Protein AF-A0A519KS48-F1 (afdb_monomer_lite)

Structure (mmCIF, N/CA/C/O backbone):
data_AF-A0A519KS48-F1
#
_e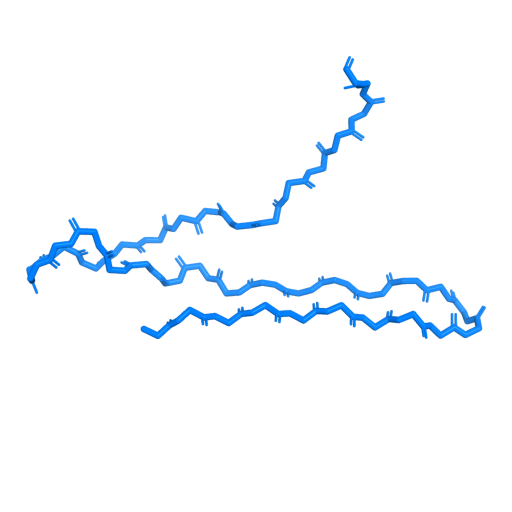ntry.id   AF-A0A519KS48-F1
#
loop_
_atom_site.group_PDB
_atom_site.id
_atom_site.type_symbol
_atom_site.label_atom_id
_atom_site.label_alt_id
_atom_site.label_comp_id
_atom_site.label_asym_id
_atom_site.label_entity_id
_atom_site.label_seq_id
_atom_site.pdbx_PDB_ins_code
_atom_site.Cartn_x
_atom_site.Cartn_y
_atom_site.Cartn_z
_atom_site.occupancy
_atom_site.B_iso_or_equiv
_atom_site.auth_seq_id
_atom_site.auth_comp_id
_atom_site.auth_asym_id
_atom_site.auth_atom_id
_atom_site.pdbx_PDB_model_num
ATOM 1 N N . MET A 1 1 ? -2.186 -3.371 -15.788 1.00 80.81 1 MET A N 1
ATOM 2 C CA . MET A 1 1 ? -3.438 -3.448 -15.011 1.00 80.81 1 MET A CA 1
ATOM 3 C C . MET A 1 1 ? -3.096 -3.116 -13.578 1.00 80.81 1 MET A C 1
ATOM 5 O O . MET A 1 1 ? -2.257 -3.811 -13.023 1.00 80.81 1 MET A O 1
ATOM 9 N N . THR A 1 2 ? -3.680 -2.038 -13.064 1.00 95.06 2 THR A N 1
ATOM 10 C CA . THR A 1 2 ? -3.469 -1.501 -11.713 1.00 95.06 2 THR A CA 1
ATOM 11 C C . THR A 1 2 ? -4.809 -1.544 -10.994 1.00 95.06 2 THR A C 1
ATOM 13 O O . THR A 1 2 ? -5.807 -1.133 -11.591 1.00 95.06 2 THR A O 1
ATOM 16 N N . TYR A 1 3 ? -4.850 -2.035 -9.756 1.00 97.81 3 TYR A N 1
ATOM 17 C CA . TYR A 1 3 ? -6.094 -2.143 -8.995 1.00 97.81 3 TYR A CA 1
ATOM 18 C C . TYR A 1 3 ? -5.888 -1.888 -7.501 1.00 97.81 3 TYR A C 1
ATOM 20 O O . TYR A 1 3 ? -4.987 -2.448 -6.875 1.00 97.81 3 TYR A O 1
ATOM 28 N N . CYS A 1 4 ? -6.766 -1.061 -6.938 1.00 97.88 4 CYS A N 1
ATOM 29 C CA . CYS A 1 4 ? -6.804 -0.716 -5.523 1.00 97.88 4 CYS A CA 1
ATOM 30 C C . CYS A 1 4 ? -8.257 -0.732 -5.041 1.00 97.88 4 CYS A C 1
ATOM 32 O O . CYS A 1 4 ? -9.162 -0.367 -5.793 1.00 97.88 4 CYS A O 1
ATOM 34 N N . VAL A 1 5 ? -8.470 -1.112 -3.784 1.00 98.12 5 VAL A N 1
ATOM 35 C CA . VAL A 1 5 ? -9.785 -1.109 -3.140 1.00 98.12 5 VAL A CA 1
ATOM 36 C C . VAL A 1 5 ? -9.662 -0.696 -1.675 1.00 98.12 5 VAL A C 1
ATOM 38 O O . VAL A 1 5 ? -8.699 -1.049 -0.991 1.00 98.12 5 VAL A O 1
ATOM 41 N N . GLY A 1 6 ? -10.649 0.061 -1.206 1.00 98.19 6 GLY A N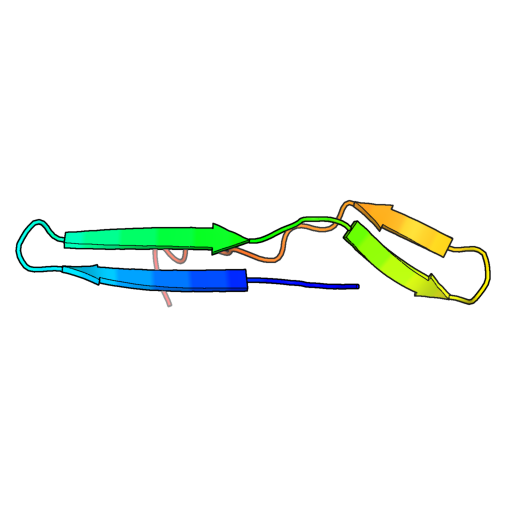 1
ATOM 42 C CA . GLY A 1 6 ? -10.860 0.373 0.201 1.00 98.19 6 GLY A CA 1
ATOM 43 C C . GLY A 1 6 ? -12.287 0.006 0.592 1.00 98.19 6 GLY A C 1
ATOM 44 O O . GLY A 1 6 ? -13.213 0.259 -0.179 1.00 98.19 6 GLY A O 1
ATOM 45 N N . MET A 1 7 ? -12.462 -0.604 1.759 1.00 98.44 7 MET A N 1
ATOM 46 C CA . MET A 1 7 ? -13.769 -0.956 2.315 1.00 98.44 7 MET A CA 1
ATOM 47 C C . MET A 1 7 ? -13.874 -0.405 3.731 1.00 98.44 7 MET A C 1
ATOM 49 O O . MET A 1 7 ? -13.050 -0.735 4.583 1.00 98.44 7 MET A O 1
ATOM 53 N N . LEU A 1 8 ? -14.883 0.434 3.958 1.00 98.25 8 LEU A N 1
ATOM 54 C CA . LEU A 1 8 ? -15.249 0.934 5.276 1.00 98.25 8 LEU A CA 1
ATOM 55 C C . LEU A 1 8 ? -16.475 0.159 5.755 1.00 98.25 8 LEU A C 1
ATOM 57 O O . LEU A 1 8 ? -17.518 0.194 5.102 1.00 98.25 8 LEU A O 1
ATOM 61 N N . VAL A 1 9 ? -16.315 -0.541 6.869 1.00 97.81 9 VAL A N 1
ATOM 62 C CA . VAL A 1 9 ? -17.356 -1.311 7.558 1.00 97.81 9 VAL A CA 1
ATOM 63 C C . VAL A 1 9 ? -17.430 -0.857 9.014 1.00 97.81 9 VAL A C 1
ATOM 65 O O . VAL A 1 9 ? -16.580 -0.084 9.465 1.00 97.81 9 VAL A O 1
ATOM 68 N N . ASP A 1 10 ? -18.428 -1.330 9.756 1.00 98.31 10 ASP A N 1
ATOM 69 C CA . ASP A 1 10 ? -18.637 -0.930 11.152 1.00 98.31 10 ASP A CA 1
ATOM 70 C C . ASP A 1 10 ? -17.420 -1.263 12.038 1.00 98.31 10 ASP A C 1
ATOM 72 O O . ASP A 1 10 ? -17.072 -0.502 12.941 1.00 98.31 10 ASP A O 1
ATOM 76 N N . GLU A 1 11 ? -16.706 -2.351 11.739 1.00 98.19 11 GLU A N 1
ATOM 77 C CA . GLU A 1 11 ? -15.497 -2.780 12.451 1.00 98.19 11 GLU A CA 1
ATOM 78 C C . GLU A 1 11 ? -14.224 -2.015 12.043 1.00 98.19 11 GLU A C 1
ATOM 80 O O . GLU A 1 11 ? -13.168 -2.203 12.656 1.00 98.19 11 GLU A O 1
ATOM 85 N N . GLY A 1 12 ? -14.291 -1.152 11.024 1.00 98.00 12 GLY A N 1
ATOM 86 C CA . GLY A 1 12 ? -13.187 -0.284 10.619 1.00 98.00 12 GLY A CA 1
ATOM 87 C C . GLY A 1 12 ? -12.896 -0.272 9.118 1.00 98.00 12 GLY A C 1
ATOM 88 O O . GLY A 1 12 ? -13.771 -0.448 8.275 1.00 98.00 12 GLY A O 1
ATOM 89 N N . LEU A 1 13 ? -11.633 -0.001 8.774 1.00 97.75 13 LEU A N 1
ATOM 90 C CA . LEU A 1 13 ? -11.189 0.261 7.404 1.00 97.75 13 LEU A CA 1
ATOM 91 C C . LEU A 1 13 ? -10.211 -0.814 6.911 1.00 97.75 13 LEU A C 1
ATOM 93 O O . LEU A 1 13 ? -9.139 -0.997 7.489 1.00 97.75 13 LEU A O 1
ATOM 97 N N . ALA A 1 14 ? -10.535 -1.452 5.787 1.00 98.00 14 ALA A N 1
ATOM 98 C CA . ALA A 1 14 ? -9.635 -2.339 5.055 1.00 98.00 14 ALA A CA 1
ATOM 99 C C . ALA A 1 14 ? -9.141 -1.658 3.771 1.00 98.00 14 ALA A C 1
ATOM 101 O O . ALA A 1 14 ? -9.943 -1.172 2.977 1.00 98.00 14 ALA A O 1
ATOM 102 N N . MET A 1 15 ? -7.824 -1.646 3.544 1.00 98.31 15 MET A N 1
ATOM 103 C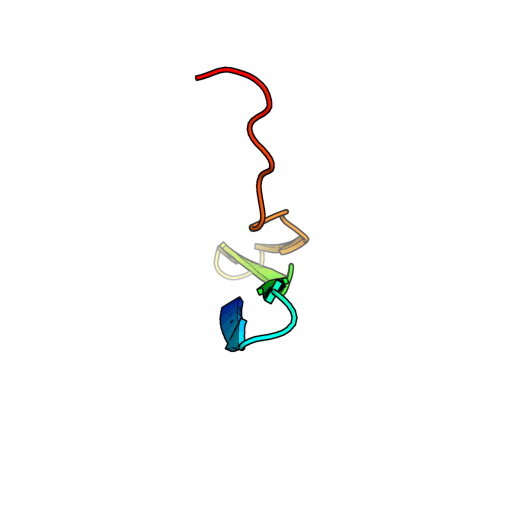 CA . MET 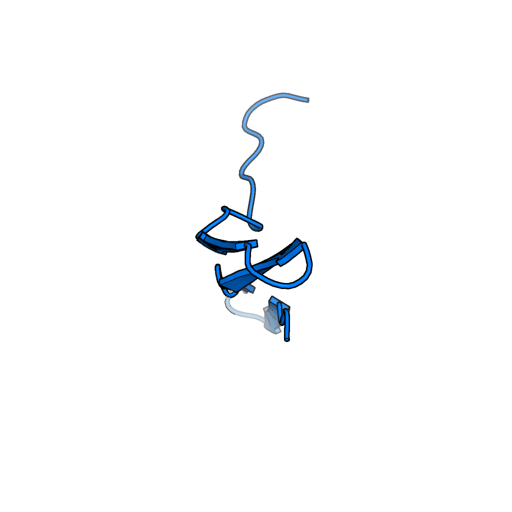A 1 15 ? -7.196 -1.032 2.367 1.00 98.31 15 MET A CA 1
ATOM 104 C C . MET A 1 15 ? -6.265 -2.033 1.682 1.00 98.31 15 MET A C 1
ATOM 106 O O . MET A 1 15 ? -5.383 -2.601 2.329 1.00 98.31 15 MET A O 1
ATOM 110 N N . ILE A 1 16 ? -6.432 -2.235 0.374 1.00 97.75 16 ILE A N 1
ATOM 111 C CA . ILE A 1 16 ? -5.626 -3.165 -0.426 1.00 97.75 16 ILE A CA 1
ATOM 112 C C . ILE A 1 16 ? -5.247 -2.488 -1.745 1.00 97.75 16 ILE A C 1
ATOM 114 O O . ILE A 1 16 ? -6.077 -1.869 -2.409 1.00 97.75 16 ILE A O 1
ATOM 118 N N . ALA A 1 17 ? -3.987 -2.624 -2.147 1.00 98.25 17 ALA A N 1
ATOM 119 C CA . ALA A 1 17 ? -3.489 -2.127 -3.423 1.00 98.25 17 ALA A CA 1
ATOM 120 C C . ALA A 1 17 ? -2.546 -3.147 -4.060 1.00 98.25 17 ALA A C 1
ATOM 122 O O . ALA A 1 17 ? -1.682 -3.707 -3.380 1.00 98.25 17 ALA A O 1
ATOM 123 N N . ASP A 1 18 ? -2.685 -3.369 -5.364 1.00 98.19 18 ASP A N 1
ATOM 124 C CA . ASP A 1 18 ? -1.713 -4.143 -6.125 1.00 98.19 18 ASP A CA 1
ATOM 125 C C . ASP A 1 18 ? -0.407 -3.347 -6.329 1.00 98.19 18 ASP A C 1
ATOM 127 O O . ASP A 1 18 ? -0.349 -2.123 -6.186 1.00 98.19 18 ASP A O 1
ATOM 131 N N . THR A 1 19 ? 0.666 -4.027 -6.726 1.00 97.94 19 THR A N 1
ATOM 132 C CA . THR A 1 19 ? 1.977 -3.394 -6.946 1.00 97.94 19 THR A CA 1
ATOM 133 C C . THR A 1 19 ? 2.424 -3.390 -8.401 1.00 97.94 19 THR A C 1
ATOM 135 O O . THR A 1 19 ? 3.356 -2.660 -8.727 1.00 97.94 19 THR A O 1
ATOM 138 N N . ARG A 1 20 ? 1.760 -4.121 -9.306 1.00 98.00 20 ARG A N 1
ATOM 139 C CA . ARG A 1 20 ? 2.163 -4.189 -10.716 1.00 98.00 20 ARG A CA 1
ATOM 140 C C . ARG A 1 20 ? 1.920 -2.839 -11.384 1.00 98.00 20 ARG A C 1
ATOM 142 O O . ARG A 1 20 ? 0.798 -2.339 -11.391 1.00 98.00 20 ARG A O 1
ATOM 149 N N . THR A 1 21 ? 2.954 -2.260 -11.975 1.00 97.69 21 THR A N 1
ATOM 150 C CA . THR A 1 21 ? 2.876 -0.974 -12.673 1.00 97.69 21 THR A CA 1
ATOM 151 C C . THR A 1 21 ? 3.526 -1.113 -14.038 1.00 97.69 21 THR A C 1
ATOM 153 O O . THR A 1 21 ? 4.617 -1.663 -14.152 1.00 97.69 21 THR A O 1
ATOM 156 N N . ASN A 1 22 ? 2.853 -0.618 -15.075 1.00 96.94 22 ASN A N 1
ATOM 157 C CA . ASN A 1 22 ? 3.466 -0.413 -16.382 1.00 96.94 22 ASN A CA 1
ATOM 158 C C . ASN A 1 22 ? 4.104 0.988 -16.381 1.00 96.94 22 ASN A C 1
ATOM 160 O O . ASN A 1 22 ? 3.393 1.982 -16.252 1.00 96.94 22 ASN A O 1
ATOM 164 N N . ALA A 1 23 ? 5.429 1.040 -16.477 1.00 96.00 23 ALA A N 1
ATOM 165 C CA . ALA A 1 23 ? 6.256 2.242 -16.559 1.00 96.00 23 ALA A CA 1
ATOM 166 C C . ALA A 1 23 ? 6.862 2.437 -17.970 1.00 96.00 23 ALA A C 1
ATOM 168 O O . ALA A 1 23 ? 7.833 3.172 -18.137 1.00 96.00 23 ALA A O 1
ATOM 169 N N . GLY A 1 24 ? 6.320 1.749 -18.978 1.00 96.62 24 GLY A N 1
ATOM 170 C CA . GLY A 1 24 ? 6.785 1.736 -20.364 1.00 96.62 24 GLY A CA 1
ATOM 171 C C . GLY A 1 24 ? 6.506 0.388 -21.034 1.00 96.62 24 GLY A C 1
ATOM 172 O O . GLY A 1 24 ? 6.250 -0.604 -20.354 1.00 96.62 24 GLY A O 1
ATOM 173 N N . VAL A 1 25 ? 6.583 0.345 -22.369 1.00 96.06 25 VAL 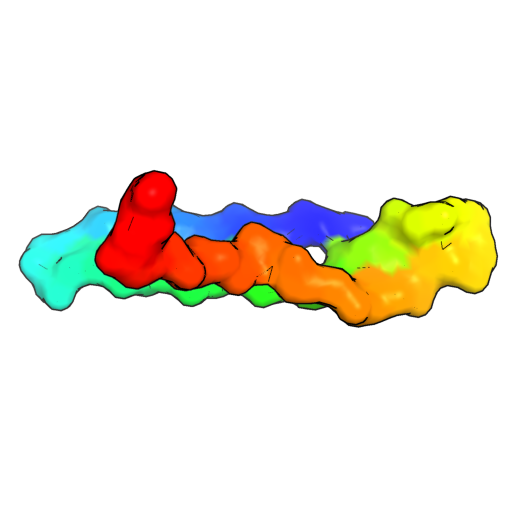A N 1
ATOM 174 C CA . VAL A 1 25 ? 6.255 -0.842 -23.192 1.00 96.06 25 VAL A CA 1
ATOM 175 C C . VAL A 1 25 ? 6.906 -2.132 -22.671 1.00 96.06 25 VAL A C 1
ATOM 177 O O . VAL A 1 25 ? 6.207 -3.130 -22.539 1.00 96.06 25 VAL A O 1
ATOM 180 N N . ASP A 1 26 ? 8.173 -2.069 -22.251 1.00 97.38 26 ASP A N 1
ATOM 18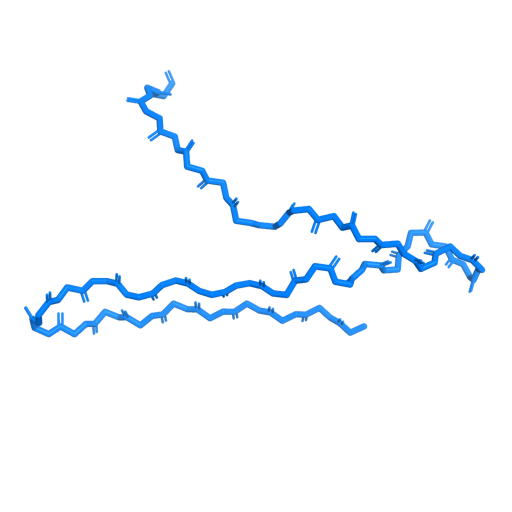1 C CA . ASP A 1 26 ? 8.931 -3.209 -21.709 1.00 97.38 26 ASP A CA 1
ATOM 182 C C . ASP A 1 26 ? 9.354 -3.013 -20.244 1.00 97.38 26 ASP A C 1
ATOM 184 O O . ASP A 1 26 ? 10.277 -3.657 -19.748 1.00 97.38 26 ASP A O 1
ATOM 188 N N . ASN A 1 27 ? 8.690 -2.102 -19.527 1.00 96.88 27 ASN A N 1
ATOM 189 C CA . ASN A 1 27 ? 9.000 -1.804 -18.133 1.00 96.88 27 ASN A CA 1
ATOM 190 C C . ASN A 1 27 ? 7.783 -2.079 -17.249 1.00 96.88 27 ASN A C 1
ATOM 192 O O . ASN A 1 27 ? 7.028 -1.174 -16.893 1.00 96.88 27 ASN A O 1
ATOM 196 N N . ILE A 1 28 ? 7.591 -3.347 -16.891 1.00 97.31 28 ILE A N 1
ATOM 197 C CA . ILE A 1 28 ? 6.604 -3.756 -15.891 1.00 97.31 28 ILE A CA 1
ATOM 198 C C . ILE A 1 28 ? 7.344 -4.073 -14.600 1.00 97.31 28 ILE A C 1
ATOM 200 O O . ILE A 1 28 ? 8.120 -5.022 -14.534 1.00 97.31 28 ILE A O 1
ATOM 204 N N . SER A 1 29 ? 7.068 -3.287 -13.567 1.00 97.06 29 SER A N 1
ATOM 205 C CA . SER A 1 29 ? 7.804 -3.326 -12.305 1.00 97.06 29 SER A CA 1
ATOM 206 C C . SER A 1 29 ? 6.859 -3.177 -11.112 1.00 97.06 29 SER A C 1
ATOM 208 O O . SER A 1 29 ? 5.690 -2.807 -11.259 1.00 97.06 29 SER A O 1
ATOM 210 N N . SER A 1 30 ? 7.362 -3.481 -9.916 1.00 97.88 30 SER A N 1
ATOM 211 C CA . SER A 1 30 ? 6.599 -3.382 -8.669 1.00 97.88 30 SER A CA 1
ATOM 212 C C . SER A 1 30 ? 6.792 -2.018 -8.015 1.00 97.88 30 SER A C 1
ATOM 214 O O . SER A 1 30 ? 7.895 -1.691 -7.584 1.00 97.88 30 SER A O 1
ATOM 216 N N . TYR A 1 31 ? 5.712 -1.251 -7.874 1.00 97.50 31 TYR A N 1
ATOM 217 C CA . TYR A 1 31 ? 5.706 0.016 -7.142 1.00 97.50 31 TYR A CA 1
ATOM 218 C C . TYR A 1 31 ? 4.628 0.012 -6.061 1.00 97.50 31 TYR A C 1
ATOM 220 O O . TYR A 1 31 ? 3.533 -0.519 -6.246 1.00 97.50 31 TYR A O 1
ATOM 228 N N . ARG A 1 32 ? 4.937 0.623 -4.915 1.00 97.38 32 ARG A N 1
ATOM 229 C CA . ARG A 1 32 ? 3.974 0.808 -3.827 1.00 97.38 32 ARG A CA 1
ATOM 230 C C . ARG A 1 32 ? 2.941 1.858 -4.237 1.00 97.38 32 ARG A C 1
ATOM 232 O O . ARG A 1 32 ? 3.321 2.935 -4.674 1.00 97.38 32 ARG A O 1
ATOM 239 N N . LYS A 1 33 ? 1.658 1.534 -4.056 1.00 97.94 33 LYS A N 1
ATOM 240 C CA . LYS A 1 33 ? 0.524 2.432 -4.344 1.00 97.94 33 LYS A CA 1
ATOM 241 C C . LYS A 1 33 ? -0.277 2.829 -3.099 1.00 97.94 33 LYS A C 1
ATOM 243 O O . LYS A 1 33 ? -1.137 3.695 -3.173 1.00 97.94 33 LYS A O 1
ATOM 248 N N . LEU A 1 34 ? 0.001 2.194 -1.957 1.00 97.69 34 LEU A N 1
ATOM 249 C CA . LEU A 1 34 ? -0.627 2.482 -0.668 1.00 97.69 34 LEU A CA 1
ATOM 250 C C . LEU A 1 34 ? 0.394 3.152 0.256 1.00 97.69 34 LEU A C 1
ATOM 252 O O . LEU A 1 34 ? 1.436 2.569 0.563 1.00 97.69 34 LEU A O 1
ATOM 256 N N . HIS A 1 35 ? 0.097 4.382 0.669 1.00 96.50 35 HIS A N 1
ATOM 257 C CA . HIS A 1 35 ? 0.969 5.221 1.490 1.00 96.50 35 HIS A CA 1
ATOM 258 C C . HIS A 1 35 ? 0.307 5.503 2.837 1.00 96.50 35 HIS A C 1
ATOM 260 O O . HIS A 1 35 ? -0.889 5.773 2.899 1.00 96.50 35 HIS A O 1
ATOM 266 N N . ILE A 1 36 ? 1.096 5.443 3.910 1.00 95.00 36 ILE A N 1
ATOM 267 C CA . ILE A 1 36 ? 0.652 5.770 5.265 1.00 95.00 36 ILE A CA 1
ATOM 268 C C . ILE A 1 36 ? 1.312 7.087 5.655 1.00 95.00 36 ILE A C 1
ATOM 270 O O . ILE A 1 36 ? 2.540 7.182 5.669 1.00 95.00 36 ILE A O 1
ATOM 274 N N . TYR A 1 37 ? 0.498 8.083 5.985 1.00 94.62 37 TYR A N 1
ATOM 275 C CA . TYR A 1 37 ? 0.959 9.380 6.469 1.00 94.62 37 TYR A CA 1
ATOM 276 C C . TYR A 1 37 ? 0.803 9.431 7.988 1.00 94.62 37 TYR A C 1
ATOM 278 O O . TYR A 1 37 ? -0.286 9.198 8.507 1.00 94.62 37 TYR A O 1
ATOM 286 N N . LYS A 1 38 ? 1.898 9.709 8.706 1.00 89.06 38 LYS A N 1
ATOM 287 C CA . LYS A 1 38 ? 1.889 9.871 10.173 1.00 89.06 38 LYS A CA 1
ATOM 288 C C . LYS A 1 38 ? 1.777 11.341 10.600 1.00 89.06 38 LYS A C 1
ATOM 290 O O . LYS A 1 38 ? 1.233 11.623 11.659 1.00 89.06 38 LYS A O 1
ATOM 295 N N . SER A 1 39 ? 2.283 12.255 9.775 1.00 81.81 39 SER A N 1
ATOM 296 C CA . SER A 1 39 ? 2.126 13.707 9.881 1.00 81.81 39 SER A CA 1
ATOM 297 C C . SER A 1 39 ? 1.887 14.245 8.470 1.00 81.81 39 SER A C 1
ATOM 299 O O . SER A 1 39 ? 2.544 13.733 7.556 1.00 81.81 39 SER A O 1
ATOM 301 N N . PRO A 1 40 ? 0.959 15.201 8.284 1.00 68.75 40 PRO A N 1
ATOM 302 C CA . PRO A 1 40 ? 0.826 15.926 7.025 1.00 68.75 40 PRO A CA 1
ATOM 303 C C . PRO A 1 40 ? 2.082 16.750 6.722 1.00 68.75 40 PRO A C 1
ATOM 305 O O . PRO A 1 40 ? 2.788 17.128 7.691 1.00 68.75 40 PRO A O 1
#

pLDDT: mean 95.68, std 5.75, range [68.75, 98.44]

Radius of gyration: 13.56 Å; chains: 1; bounding box: 28×20×36 Å

Secondary structure (DSSP, 8-state):
---EEEEEETTEEEEEE--EEE-STT-EEE-------S--

Foldseek 3Di:
DWDWDWDQDPVGIDTDTFQWDDPDPPDTDGDDPDDDDPDD

Sequence (40 aa):
MTYCVGMLVDEGLAMIADTRTNAGVDNISSYRKLHIYKSP